Protein AF-A0A2E8R4Y7-F1 (afdb_monomer)

Sequence (70 aa):
MSLRGARVVIVGGSSGLGLATAKAALEKGASVVVTGRSEARLAEANATAGGGLETHAADAMDESAMRDFI

Foldseek 3Di:
DAQAPAEAEFEPCLDDPNLVVQLVNVVSRYQYEYEDQDPVSQVVSCVVSVNRYHYDYDDPPDPVRVVVRD

pLDDT: mean 95.25, std 4.77, range [71.12, 98.25]

Structure (mmCIF, N/CA/C/O backbone):
data_AF-A0A2E8R4Y7-F1
#
_entry.id   AF-A0A2E8R4Y7-F1
#
loop_
_atom_site.group_PDB
_atom_site.id
_atom_site.type_symbol
_atom_site.label_atom_id
_atom_site.label_alt_id
_atom_site.label_comp_id
_atom_site.label_asym_id
_atom_site.label_entity_id
_atom_site.label_seq_id
_atom_site.pdbx_PDB_ins_code
_atom_site.Cartn_x
_atom_site.Cartn_y
_atom_site.Cartn_z
_atom_site.occupancy
_atom_site.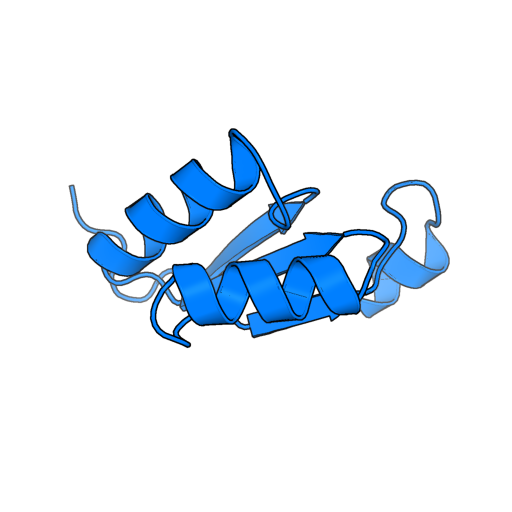B_iso_or_equiv
_atom_site.auth_seq_id
_atom_site.auth_comp_id
_atom_site.auth_asym_id
_atom_site.auth_atom_id
_atom_site.pdbx_PDB_model_num
ATOM 1 N N . MET A 1 1 ? -13.123 12.044 10.209 1.00 73.50 1 MET A N 1
ATOM 2 C CA . MET A 1 1 ? -13.894 11.207 9.260 1.00 73.50 1 MET A CA 1
ATOM 3 C C . MET A 1 1 ? -13.296 9.803 9.244 1.00 73.50 1 MET A C 1
ATOM 5 O O . MET A 1 1 ? -12.072 9.708 9.202 1.00 73.50 1 MET A O 1
ATOM 9 N N . SER A 1 2 ? -14.122 8.758 9.366 1.00 93.31 2 SER A N 1
ATOM 10 C CA . SER A 1 2 ? -13.705 7.343 9.431 1.00 93.31 2 SER A CA 1
ATOM 11 C C . SER A 1 2 ? -13.864 6.665 8.067 1.00 93.31 2 SER A C 1
ATOM 13 O O . SER A 1 2 ? -14.757 7.047 7.318 1.00 93.31 2 SER A O 1
ATOM 15 N N . LEU A 1 3 ? -13.015 5.675 7.771 1.00 97.12 3 LEU A N 1
ATOM 16 C CA . LEU A 1 3 ? -13.090 4.815 6.581 1.00 97.12 3 LEU A CA 1
ATOM 17 C C . LEU A 1 3 ? -13.303 3.335 6.952 1.00 97.12 3 LEU A C 1
ATOM 19 O O . LEU A 1 3 ? -13.016 2.443 6.158 1.00 97.12 3 LEU A O 1
ATOM 23 N N . ARG A 1 4 ? -13.788 3.055 8.168 1.00 96.25 4 ARG A N 1
ATOM 24 C CA . ARG A 1 4 ? -14.051 1.682 8.614 1.00 96.25 4 ARG A CA 1
ATOM 25 C C . ARG A 1 4 ? -15.045 0.984 7.691 1.00 96.25 4 ARG A C 1
ATOM 27 O O . ARG A 1 4 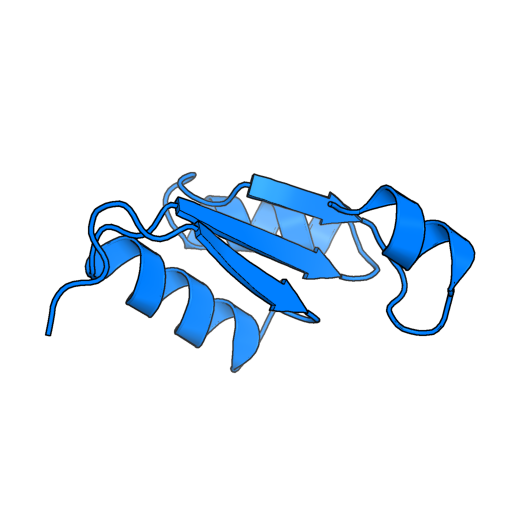? -16.096 1.539 7.389 1.00 96.25 4 ARG A O 1
ATOM 34 N N . GLY A 1 5 ? -14.698 -0.231 7.274 1.00 94.88 5 GLY A N 1
ATOM 35 C CA . GLY A 1 5 ? -15.493 -1.040 6.346 1.00 94.88 5 GLY A CA 1
ATOM 36 C C . GLY A 1 5 ? -15.325 -0.669 4.869 1.00 94.88 5 GLY A C 1
ATOM 37 O O . GLY A 1 5 ? -15.871 -1.362 4.018 1.00 94.88 5 GLY A O 1
ATOM 38 N N . ALA A 1 6 ? -14.565 0.381 4.542 1.00 97.25 6 ALA A N 1
ATOM 39 C CA . ALA A 1 6 ? -14.234 0.705 3.160 1.00 97.25 6 ALA A 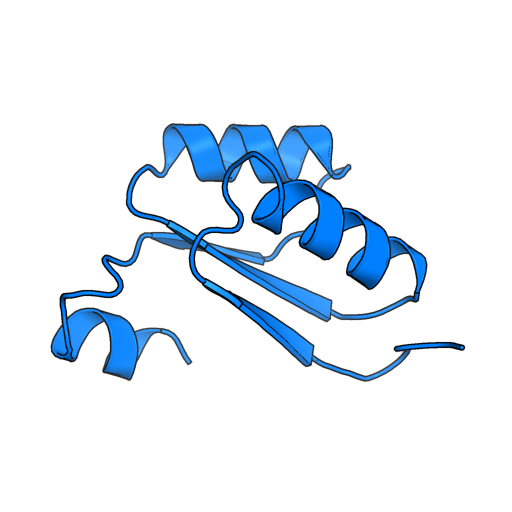CA 1
ATOM 40 C C . ALA A 1 6 ? -12.996 -0.076 2.697 1.00 97.25 6 ALA A C 1
ATOM 42 O O . ALA A 1 6 ? -12.011 -0.188 3.433 1.00 97.25 6 ALA A O 1
ATOM 43 N N . ARG A 1 7 ? -13.026 -0.547 1.445 1.00 96.69 7 ARG A N 1
ATOM 44 C CA . ARG A 1 7 ? -11.838 -1.013 0.723 1.00 96.69 7 ARG A CA 1
ATOM 45 C C . ARG A 1 7 ? -11.324 0.129 -0.150 1.00 96.69 7 ARG A C 1
ATOM 47 O O . ARG A 1 7 ? -12.074 0.669 -0.958 1.00 96.69 7 ARG A O 1
ATOM 54 N N . VAL A 1 8 ? -10.069 0.520 0.038 1.00 97.56 8 VAL A N 1
ATOM 55 C CA . VAL A 1 8 ? -9.432 1.634 -0.674 1.00 97.56 8 VAL A CA 1
ATOM 56 C C . VAL A 1 8 ? -8.334 1.078 -1.565 1.00 97.56 8 VAL A C 1
ATOM 58 O O . VAL A 1 8 ? -7.421 0.422 -1.075 1.00 97.56 8 VAL A O 1
ATOM 61 N N . VAL A 1 9 ? -8.414 1.363 -2.862 1.00 97.00 9 VAL A N 1
ATOM 62 C CA . VAL A 1 9 ? -7.406 0.966 -3.850 1.00 97.00 9 VAL A CA 1
ATOM 63 C C . VAL A 1 9 ? -6.565 2.182 -4.216 1.00 97.00 9 VAL A C 1
ATOM 65 O O . VAL A 1 9 ? -7.107 3.236 -4.550 1.00 97.00 9 VAL A O 1
ATOM 68 N N . ILE A 1 10 ? -5.241 2.046 -4.153 1.00 96.88 10 ILE A N 1
ATOM 69 C CA . ILE A 1 10 ? -4.296 3.118 -4.472 1.00 96.88 10 ILE A CA 1
ATOM 70 C C . ILE A 1 10 ? -3.313 2.627 -5.533 1.00 96.88 10 ILE A C 1
ATOM 72 O O . ILE A 1 10 ? -2.460 1.770 -5.287 1.00 96.88 10 ILE A O 1
ATOM 76 N N . VAL A 1 11 ? -3.400 3.228 -6.717 1.00 96.25 11 VAL A N 1
ATOM 77 C CA . VAL A 1 11 ? -2.439 3.016 -7.801 1.00 96.25 11 VAL A CA 1
ATOM 78 C C . VAL A 1 11 ? -1.198 3.872 -7.551 1.00 96.25 11 VAL A C 1
ATOM 80 O O . VAL A 1 11 ? -1.303 5.071 -7.304 1.00 96.25 11 VAL A O 1
ATOM 83 N N . GLY A 1 12 ? -0.015 3.256 -7.585 1.00 94.94 12 GLY A N 1
ATOM 84 C CA . GLY A 1 12 ? 1.252 3.936 -7.305 1.00 94.94 12 GLY A CA 1
ATOM 85 C C . GLY A 1 12 ? 1.545 4.140 -5.814 1.00 94.94 12 GLY A C 1
ATOM 86 O O . GLY A 1 12 ? 2.286 5.053 -5.452 1.00 94.94 12 GLY A O 1
ATOM 87 N N . GLY A 1 13 ? 0.990 3.311 -4.925 1.00 96.06 13 GLY A N 1
ATOM 88 C CA . GLY A 1 13 ? 1.157 3.483 -3.476 1.00 96.06 13 GLY A CA 1
ATOM 89 C C . GLY A 1 13 ? 2.409 2.858 -2.859 1.00 96.06 13 GLY A C 1
ATOM 90 O O . GLY A 1 13 ? 2.536 2.831 -1.639 1.00 96.06 13 GLY A O 1
ATOM 91 N N . SER A 1 14 ? 3.368 2.411 -3.672 1.00 96.38 14 SER A N 1
ATOM 92 C CA . SER A 1 14 ? 4.649 1.875 -3.192 1.00 96.38 14 SER A CA 1
ATOM 93 C C . SER A 1 14 ? 5.624 2.947 -2.674 1.00 96.38 14 SER A C 1
ATOM 95 O O . SER A 1 14 ? 6.701 2.604 -2.201 1.00 96.38 14 SER A O 1
ATOM 97 N N . SER A 1 15 ? 5.333 4.246 -2.833 1.00 96.69 15 SER A N 1
ATOM 98 C CA . SER A 1 15 ? 6.228 5.335 -2.398 1.00 96.69 15 SER A CA 1
ATOM 99 C C . SER A 1 15 ? 5.526 6.698 -2.337 1.00 96.69 15 SER A C 1
ATOM 101 O O . SER A 1 15 ? 4.410 6.851 -2.834 1.00 96.69 15 SER A O 1
ATOM 103 N N . GLY A 1 16 ? 6.206 7.702 -1.773 1.00 96.69 16 GLY A N 1
ATOM 104 C CA . GLY A 1 16 ? 5.814 9.112 -1.860 1.00 96.69 16 GLY A CA 1
ATOM 105 C C . GLY A 1 16 ? 4.390 9.388 -1.369 1.00 96.69 16 GLY A C 1
ATOM 106 O O . GLY A 1 16 ? 3.986 8.908 -0.309 1.00 96.69 16 GLY A O 1
ATOM 107 N N . LEU A 1 17 ? 3.632 10.162 -2.154 1.00 97.81 17 LEU A N 1
ATOM 108 C CA . LEU A 1 17 ? 2.257 10.546 -1.817 1.00 97.81 17 LEU A CA 1
ATOM 109 C C . LEU A 1 17 ? 1.327 9.337 -1.705 1.00 97.81 17 LEU A C 1
ATOM 111 O O . LEU A 1 17 ? 0.569 9.260 -0.747 1.00 97.81 17 LEU A O 1
ATOM 115 N N . GLY A 1 18 ? 1.423 8.369 -2.620 1.00 97.38 18 GLY A N 1
ATOM 116 C CA . GLY A 1 18 ? 0.564 7.185 -2.587 1.00 97.38 18 GLY A CA 1
ATOM 117 C C . GLY A 1 18 ? 0.757 6.361 -1.310 1.00 97.38 18 GLY A C 1
ATOM 118 O O . GLY A 1 18 ? -0.224 5.939 -0.702 1.00 97.38 18 GLY A O 1
ATOM 119 N N . LEU A 1 19 ? 2.002 6.215 -0.839 1.00 98.12 19 LEU A N 1
ATOM 120 C CA . LEU A 1 19 ? 2.290 5.555 0.439 1.00 98.12 19 LEU A CA 1
ATOM 121 C C . LEU A 1 19 ? 1.759 6.359 1.635 1.00 98.12 19 LEU A C 1
ATOM 123 O O . LEU A 1 19 ? 1.184 5.787 2.560 1.00 98.12 19 LEU A O 1
ATOM 127 N N . ALA A 1 20 ? 1.918 7.685 1.627 1.00 98.25 20 ALA A N 1
ATOM 128 C CA . ALA A 1 20 ? 1.366 8.537 2.680 1.00 98.25 20 ALA A CA 1
ATOM 129 C C . ALA A 1 20 ? -0.170 8.437 2.742 1.00 98.25 20 ALA A C 1
ATOM 131 O O . ALA A 1 20 ? -0.742 8.312 3.825 1.00 98.25 20 ALA A O 1
ATOM 132 N N . THR A 1 21 ? -0.837 8.414 1.586 1.00 98.12 21 THR A N 1
ATOM 133 C CA . THR A 1 21 ? -2.285 8.200 1.485 1.00 98.12 21 THR A CA 1
ATOM 134 C C . THR A 1 21 ? -2.686 6.816 1.988 1.00 98.12 21 THR A C 1
ATOM 136 O O . THR A 1 21 ? -3.660 6.709 2.731 1.00 98.12 21 THR A O 1
ATOM 139 N N . ALA A 1 22 ? -1.923 5.772 1.651 1.00 98.06 22 ALA A N 1
ATOM 140 C CA . ALA A 1 22 ? -2.179 4.409 2.107 1.00 98.06 22 ALA A CA 1
ATOM 141 C C . ALA A 1 22 ? -2.145 4.306 3.639 1.00 98.06 22 ALA A C 1
ATOM 143 O O . ALA A 1 22 ? -3.082 3.791 4.248 1.00 98.06 22 ALA A O 1
ATOM 144 N N . LYS A 1 23 ? -1.122 4.891 4.273 1.00 97.88 23 LYS A N 1
ATOM 145 C CA . LYS A 1 23 ? -1.010 4.960 5.739 1.00 97.88 23 LYS A CA 1
ATOM 146 C C . LYS A 1 23 ? -2.176 5.717 6.368 1.00 97.88 23 LYS A C 1
ATOM 148 O O . LYS A 1 23 ? -2.831 5.197 7.265 1.00 97.88 23 LYS A O 1
ATOM 153 N N . ALA A 1 24 ? -2.503 6.898 5.844 1.00 97.81 24 ALA A N 1
ATOM 154 C CA . ALA A 1 24 ? -3.618 7.694 6.352 1.00 97.81 24 ALA A CA 1
ATOM 155 C C . ALA A 1 24 ? -4.977 6.979 6.206 1.00 97.81 24 ALA A C 1
ATOM 157 O O . ALA A 1 24 ? -5.878 7.180 7.024 1.00 97.81 24 ALA A O 1
ATOM 158 N N . ALA A 1 25 ? -5.154 6.154 5.170 1.00 97.94 25 ALA A N 1
ATOM 159 C CA . ALA A 1 25 ? -6.354 5.342 4.991 1.00 97.94 25 ALA A CA 1
ATOM 160 C C . ALA A 1 25 ? -6.420 4.179 5.998 1.00 97.94 25 ALA A C 1
ATOM 162 O O . ALA A 1 25 ? -7.477 3.974 6.605 1.00 97.94 25 ALA A O 1
ATOM 163 N N . LEU A 1 26 ? -5.298 3.488 6.242 1.00 97.62 26 LEU A N 1
ATOM 164 C CA . LEU A 1 26 ? -5.189 2.462 7.288 1.00 97.62 26 LEU A CA 1
ATOM 165 C C . LEU A 1 26 ? -5.511 3.032 8.674 1.00 97.62 26 LEU A C 1
ATOM 167 O O . LEU A 1 26 ? -6.334 2.474 9.394 1.00 97.62 26 LEU A O 1
ATOM 171 N N . GLU A 1 27 ? -4.946 4.190 9.022 1.00 97.12 27 GLU A N 1
ATOM 172 C CA . GLU A 1 27 ? -5.209 4.881 10.295 1.00 97.12 27 GLU A CA 1
ATOM 173 C C . GLU A 1 27 ? -6.695 5.230 10.486 1.00 97.12 27 GLU A C 1
ATOM 175 O O . GLU A 1 27 ? -7.206 5.280 11.606 1.00 97.12 27 GLU A O 1
ATOM 180 N N . LYS A 1 28 ? -7.428 5.445 9.387 1.00 97.75 28 LYS A N 1
ATOM 181 C CA . LYS A 1 28 ? -8.879 5.699 9.401 1.00 97.75 28 LYS A CA 1
ATOM 182 C C . LYS A 1 28 ? -9.721 4.417 9.448 1.00 97.75 28 LYS A C 1
ATOM 184 O O . LYS A 1 28 ? -10.954 4.522 9.522 1.00 97.75 28 LYS A O 1
ATOM 189 N N . GLY A 1 29 ? -9.079 3.249 9.445 1.00 96.94 29 GLY A N 1
ATOM 190 C CA . GLY A 1 29 ? -9.678 1.921 9.567 1.00 96.94 29 GLY A CA 1
ATOM 191 C C . GLY A 1 29 ? -10.108 1.277 8.249 1.00 96.94 29 GLY A C 1
ATOM 192 O O . GLY A 1 29 ? -10.941 0.374 8.285 1.00 96.94 29 GLY A O 1
ATOM 193 N N . ALA A 1 30 ? -9.607 1.753 7.106 1.00 98.12 30 ALA A N 1
ATOM 194 C CA . ALA A 1 30 ? -9.872 1.122 5.814 1.00 98.12 30 ALA A CA 1
ATOM 195 C C . ALA A 1 30 ? -9.056 -0.166 5.633 1.00 98.12 30 ALA A C 1
ATOM 197 O O . ALA A 1 30 ? -7.953 -0.290 6.163 1.00 98.12 30 ALA A O 1
ATOM 198 N N . SER A 1 31 ? -9.553 -1.073 4.795 1.00 97.88 31 SER A N 1
ATOM 199 C CA . SER A 1 31 ? -8.726 -2.103 4.162 1.00 97.88 31 SER A CA 1
ATOM 200 C C . SER A 1 31 ? -8.069 -1.490 2.929 1.00 97.88 31 SER A C 1
ATOM 202 O O . SER A 1 31 ? -8.773 -1.004 2.044 1.00 97.88 31 SER A O 1
ATOM 204 N N . VAL A 1 32 ? -6.740 -1.467 2.868 1.00 98.00 32 VAL A N 1
ATOM 205 C CA . VAL A 1 32 ? -6.017 -0.741 1.816 1.00 98.00 32 VAL A CA 1
ATOM 206 C C . VAL A 1 32 ? -5.279 -1.710 0.907 1.00 98.00 32 VAL A C 1
ATOM 208 O O . VAL A 1 32 ? -4.465 -2.502 1.374 1.00 98.00 32 VAL A O 1
ATOM 211 N N . VAL A 1 33 ? -5.546 -1.589 -0.392 1.00 97.50 33 VAL A N 1
ATOM 212 C CA . VAL A 1 33 ? -4.849 -2.295 -1.465 1.00 97.50 33 VAL A CA 1
ATOM 213 C C . VAL A 1 33 ? -3.983 -1.305 -2.225 1.00 97.50 33 VAL A C 1
ATOM 215 O O . VAL A 1 33 ? -4.440 -0.224 -2.603 1.00 97.50 33 VAL A O 1
ATOM 218 N N . VAL A 1 34 ? -2.734 -1.668 -2.470 1.00 97.25 34 VAL A N 1
ATOM 219 C CA . VAL A 1 34 ? -1.762 -0.832 -3.169 1.00 97.25 34 VAL A CA 1
ATOM 220 C C . VAL A 1 34 ? -1.110 -1.588 -4.306 1.00 97.25 34 VAL A C 1
ATOM 222 O O . VAL A 1 34 ? -0.724 -2.744 -4.159 1.00 97.25 34 VAL A O 1
ATOM 225 N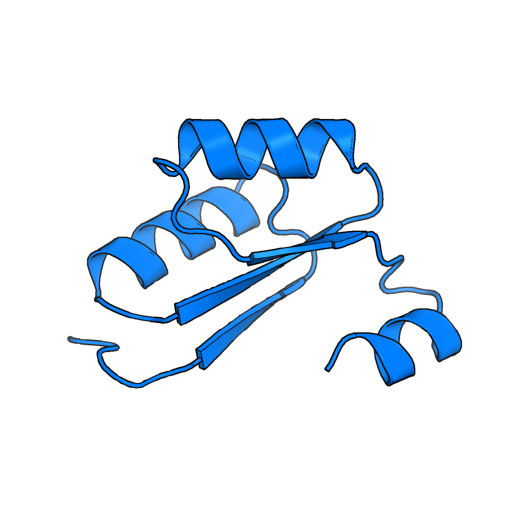 N . THR A 1 35 ? -0.939 -0.893 -5.428 1.00 96.75 35 THR A N 1
ATOM 226 C CA . THR A 1 35 ? -0.192 -1.414 -6.573 1.00 96.75 35 THR A CA 1
ATOM 227 C C . THR A 1 35 ? 0.966 -0.516 -6.980 1.00 96.75 35 THR A C 1
ATOM 229 O O . THR A 1 35 ? 0.990 0.693 -6.717 1.00 96.75 35 THR A O 1
ATOM 232 N N . GLY A 1 36 ? 1.954 -1.140 -7.607 1.00 95.62 36 GLY A N 1
ATOM 233 C CA . GLY A 1 36 ? 3.120 -0.538 -8.222 1.00 95.62 36 GLY A CA 1
ATOM 234 C C . GLY A 1 36 ? 3.913 -1.600 -8.981 1.00 95.62 36 GLY A C 1
ATOM 235 O O . GLY A 1 36 ? 3.673 -2.793 -8.851 1.00 95.62 36 GLY A O 1
ATOM 236 N N . ARG A 1 37 ? 4.908 -1.168 -9.755 1.00 95.69 37 ARG A N 1
ATOM 237 C CA . ARG A 1 37 ? 5.680 -2.074 -10.626 1.00 95.69 37 ARG A CA 1
ATOM 238 C C . ARG A 1 37 ? 6.749 -2.897 -9.904 1.00 95.69 37 ARG A C 1
ATOM 240 O O . ARG A 1 37 ? 7.256 -3.860 -10.456 1.00 95.69 37 ARG A O 1
ATOM 247 N N . SER A 1 38 ? 7.164 -2.478 -8.709 1.00 96.75 38 SER A N 1
ATOM 248 C CA . SER A 1 38 ? 8.285 -3.090 -7.990 1.00 96.75 38 SER A CA 1
ATOM 249 C C . SER A 1 38 ? 7.793 -3.774 -6.726 1.00 96.75 38 SER A C 1
ATOM 251 O O . SER A 1 38 ? 7.420 -3.100 -5.766 1.00 96.75 38 SER A O 1
ATOM 253 N N . GLU A 1 39 ? 7.868 -5.102 -6.709 1.00 96.25 39 GLU A N 1
ATOM 254 C CA . GLU A 1 39 ? 7.556 -5.918 -5.531 1.00 96.25 39 GLU A CA 1
ATOM 255 C C . GLU A 1 39 ? 8.408 -5.531 -4.321 1.00 96.25 39 GLU A C 1
ATOM 257 O O . GLU A 1 39 ? 7.886 -5.382 -3.222 1.00 96.25 39 GLU A O 1
ATOM 262 N N . ALA A 1 40 ? 9.703 -5.268 -4.526 1.00 97.62 40 ALA A N 1
ATOM 263 C CA . ALA A 1 40 ? 10.601 -4.844 -3.453 1.00 97.62 40 ALA A CA 1
ATOM 264 C C . ALA A 1 40 ? 10.127 -3.544 -2.781 1.00 97.62 40 ALA A C 1
ATOM 266 O O . ALA A 1 40 ? 10.068 -3.464 -1.555 1.00 97.62 40 ALA A O 1
ATOM 267 N N . ARG A 1 41 ? 9.719 -2.541 -3.574 1.00 97.38 41 ARG A N 1
ATOM 268 C CA . ARG A 1 41 ? 9.177 -1.285 -3.030 1.00 97.38 41 ARG A CA 1
ATOM 269 C C . ARG A 1 41 ? 7.815 -1.475 -2.374 1.00 97.38 41 ARG A C 1
ATOM 271 O O . ARG A 1 41 ? 7.514 -0.785 -1.409 1.00 97.38 41 ARG A O 1
ATOM 278 N N . LEU A 1 42 ? 6.985 -2.382 -2.884 1.00 97.62 42 LEU A N 1
ATOM 279 C CA . LEU A 1 42 ? 5.705 -2.722 -2.262 1.00 97.62 42 LEU A CA 1
ATOM 280 C C . LEU A 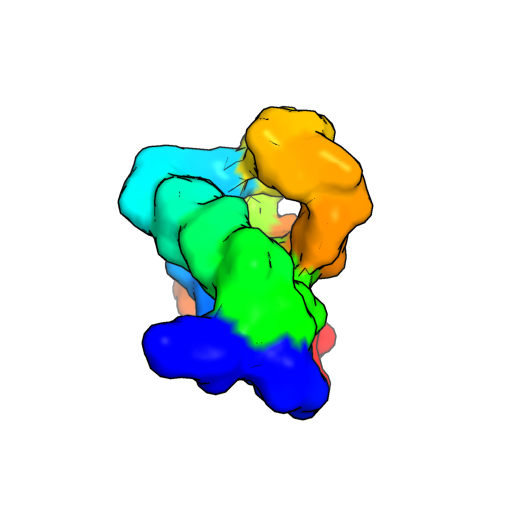1 42 ? 5.905 -3.403 -0.901 1.00 97.62 42 LEU A C 1
ATOM 282 O O . LEU A 1 42 ? 5.239 -3.035 0.065 1.00 97.62 42 LEU A O 1
ATOM 286 N N . ALA A 1 43 ? 6.860 -4.328 -0.797 1.00 97.94 43 ALA A N 1
ATOM 287 C CA . ALA A 1 43 ? 7.214 -4.975 0.461 1.00 97.94 43 ALA A CA 1
ATOM 288 C C . ALA A 1 43 ? 7.748 -3.959 1.485 1.00 97.94 43 ALA A C 1
ATOM 290 O O . ALA A 1 43 ? 7.299 -3.941 2.632 1.00 97.94 43 ALA A O 1
ATOM 291 N N . GLU A 1 44 ? 8.645 -3.063 1.061 1.00 97.69 44 GLU A N 1
ATOM 292 C CA . GLU A 1 44 ? 9.146 -1.965 1.895 1.00 97.69 44 GLU A CA 1
ATOM 293 C C . GLU A 1 44 ? 8.010 -1.030 2.338 1.00 97.69 44 GLU A C 1
ATOM 295 O O . GLU A 1 44 ? 7.904 -0.683 3.517 1.00 97.69 44 GLU A O 1
ATOM 300 N N . ALA A 1 45 ? 7.115 -0.658 1.420 1.00 97.69 45 ALA A N 1
ATOM 301 C CA . ALA A 1 45 ? 5.945 0.160 1.714 1.00 97.69 45 ALA A CA 1
ATOM 302 C C . ALA A 1 45 ? 5.037 -0.494 2.764 1.00 97.69 45 ALA A C 1
ATOM 304 O O . ALA A 1 45 ? 4.649 0.177 3.723 1.00 97.69 45 ALA A O 1
ATOM 305 N N . ASN A 1 46 ? 4.746 -1.792 2.625 1.00 98.00 46 ASN A N 1
ATOM 306 C CA . ASN A 1 46 ? 3.937 -2.531 3.590 1.00 98.00 46 ASN A CA 1
ATOM 307 C C . ASN A 1 46 ? 4.611 -2.584 4.968 1.00 98.00 46 ASN A C 1
ATOM 309 O O . ASN A 1 46 ? 3.986 -2.248 5.974 1.00 98.00 46 ASN A O 1
ATOM 313 N N . ALA A 1 47 ? 5.908 -2.901 5.019 1.00 97.56 47 ALA A N 1
ATOM 314 C CA . ALA A 1 47 ? 6.677 -2.891 6.263 1.00 97.56 47 ALA A CA 1
ATOM 315 C C . ALA A 1 47 ? 6.643 -1.508 6.941 1.00 97.56 47 ALA A C 1
ATOM 317 O O . ALA A 1 47 ? 6.346 -1.394 8.130 1.00 97.56 47 ALA A O 1
ATOM 318 N N . THR A 1 48 ? 6.844 -0.437 6.170 1.00 95.44 48 THR A N 1
ATOM 319 C CA . THR A 1 48 ? 6.822 0.949 6.671 1.00 95.44 48 THR A CA 1
ATOM 320 C C . THR A 1 48 ? 5.414 1.410 7.079 1.00 95.44 48 THR A C 1
ATOM 322 O O . THR A 1 48 ? 5.266 2.398 7.801 1.00 95.44 48 THR A O 1
ATOM 325 N N . ALA A 1 49 ? 4.362 0.748 6.598 1.00 95.00 49 ALA A N 1
ATOM 326 C CA . ALA A 1 49 ? 2.974 0.991 6.985 1.00 95.00 49 ALA A CA 1
ATOM 327 C C . ALA A 1 49 ? 2.503 0.096 8.147 1.00 95.00 49 ALA A C 1
ATOM 329 O O . ALA A 1 49 ? 1.326 0.130 8.496 1.00 95.00 49 ALA A O 1
ATOM 330 N N . GLY A 1 50 ? 3.396 -0.698 8.751 1.00 94.69 50 GLY A N 1
ATOM 331 C CA . GLY A 1 50 ? 3.059 -1.579 9.872 1.00 94.69 50 GLY A CA 1
ATOM 332 C C . GLY A 1 50 ? 2.404 -2.901 9.461 1.00 94.69 50 GLY A C 1
ATOM 333 O O . GLY A 1 50 ? 1.753 -3.530 10.288 1.00 94.69 50 GLY A O 1
ATOM 334 N N . GLY A 1 51 ? 2.554 -3.323 8.200 1.00 94.88 51 GLY A N 1
ATOM 335 C CA . GLY A 1 51 ? 2.075 -4.617 7.701 1.00 94.88 51 GLY A CA 1
ATOM 336 C C . GLY A 1 51 ? 0.590 -4.668 7.326 1.00 94.88 51 GLY A C 1
ATOM 337 O O . GLY A 1 51 ? 0.076 -5.747 7.046 1.00 94.88 51 GLY A O 1
ATOM 338 N N . GLY A 1 52 ? -0.113 -3.531 7.342 1.00 94.19 52 GLY A N 1
ATOM 339 C CA . GLY A 1 52 ? -1.556 -3.463 7.084 1.00 94.19 52 GLY A CA 1
ATOM 340 C C . GLY A 1 52 ? -1.962 -3.356 5.611 1.00 94.19 52 GLY A C 1
ATOM 341 O O . GLY A 1 52 ? -3.157 -3.297 5.330 1.00 94.19 52 GLY A O 1
ATOM 342 N N . LEU A 1 53 ? -1.009 -3.280 4.677 1.00 97.31 53 LEU A N 1
ATOM 343 C CA . LEU A 1 53 ? -1.297 -3.132 3.251 1.00 97.31 53 LEU A CA 1
ATOM 344 C C . LEU A 1 53 ? -1.444 -4.494 2.570 1.00 97.31 53 LEU A C 1
ATOM 346 O O . LEU A 1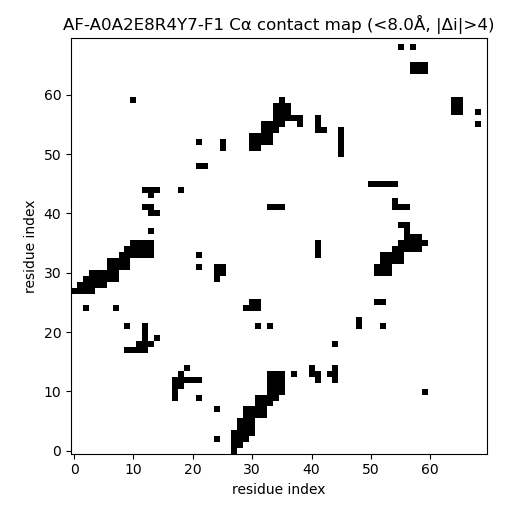 53 ? -0.594 -5.371 2.717 1.00 97.31 53 LEU A O 1
ATOM 350 N N . GLU A 1 54 ? -2.474 -4.626 1.739 1.00 96.94 54 GLU A N 1
ATOM 351 C CA . GLU A 1 54 ? -2.521 -5.637 0.686 1.00 96.94 54 GLU A CA 1
ATOM 352 C C . GLU A 1 54 ? -1.764 -5.084 -0.532 1.00 96.94 54 GLU A C 1
ATOM 354 O O . GLU A 1 54 ? -2.081 -4.001 -1.024 1.00 96.94 54 GLU A O 1
ATOM 359 N N . THR A 1 55 ? -0.737 -5.783 -1.010 1.00 96.62 55 THR A N 1
ATOM 360 C CA . THR A 1 55 ? 0.103 -5.309 -2.119 1.00 96.62 55 THR A CA 1
ATOM 361 C C . THR A 1 55 ? 0.021 -6.242 -3.312 1.00 96.62 55 THR A C 1
ATOM 363 O O . THR A 1 55 ? 0.223 -7.441 -3.142 1.00 96.62 55 THR A O 1
ATOM 366 N N . HIS A 1 56 ? -0.144 -5.686 -4.512 1.00 95.31 56 HIS A N 1
ATOM 367 C CA . HIS A 1 56 ? -0.048 -6.440 -5.765 1.00 95.31 56 HIS A CA 1
ATOM 368 C C . HIS A 1 56 ? 0.855 -5.720 -6.755 1.00 95.31 56 HIS A C 1
ATOM 370 O O . HIS A 1 56 ? 0.771 -4.500 -6.904 1.00 95.31 56 HIS A O 1
ATOM 376 N N . ALA A 1 57 ? 1.722 -6.464 -7.435 1.00 95.56 57 ALA A N 1
ATOM 377 C CA . ALA A 1 57 ? 2.530 -5.899 -8.503 1.00 95.56 57 ALA A CA 1
ATOM 378 C C . ALA A 1 57 ? 1.673 -5.780 -9.771 1.00 95.56 57 ALA A C 1
ATOM 380 O O . ALA A 1 57 ? 1.240 -6.789 -10.319 1.00 95.56 57 ALA A O 1
ATOM 381 N N . ALA A 1 58 ? 1.428 -4.557 -10.237 1.00 95.44 58 ALA A N 1
ATOM 382 C CA . ALA A 1 58 ? 0.812 -4.309 -11.536 1.00 95.44 58 ALA A CA 1
ATOM 383 C C . ALA A 1 58 ? 1.378 -3.025 -12.152 1.00 95.44 58 ALA A C 1
ATOM 385 O O . ALA A 1 58 ? 1.683 -2.048 -11.454 1.00 95.44 58 ALA A O 1
ATOM 386 N N . ASP A 1 59 ? 1.531 -3.029 -13.474 1.00 93.50 59 ASP A N 1
ATOM 387 C CA . ASP A 1 59 ? 1.771 -1.805 -14.226 1.00 93.50 59 ASP A CA 1
ATOM 388 C C . ASP A 1 59 ? 0.424 -1.166 -14.562 1.00 93.50 59 ASP A C 1
ATOM 390 O O . ASP A 1 59 ? -0.422 -1.783 -15.199 1.00 93.50 59 ASP A O 1
ATOM 394 N N . ALA A 1 60 ? 0.229 0.089 -14.156 1.00 92.56 60 ALA A N 1
ATOM 395 C CA . ALA A 1 60 ? -0.996 0.831 -14.439 1.00 92.56 60 ALA A CA 1
ATOM 396 C C . ALA A 1 60 ? -1.226 1.067 -15.943 1.00 92.56 60 ALA A C 1
ATOM 398 O O . ALA A 1 60 ? -2.340 1.394 -16.344 1.00 92.56 60 ALA A O 1
ATOM 399 N N . MET A 1 61 ? -0.175 0.932 -16.757 1.00 93.94 61 MET A N 1
ATOM 400 C CA .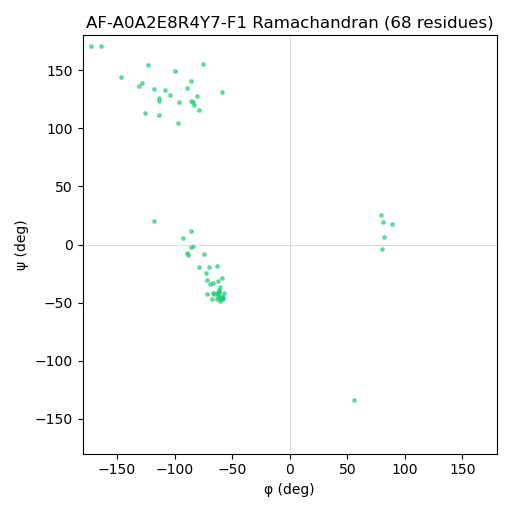 MET A 1 61 ? -0.245 1.045 -18.213 1.00 93.94 61 MET A CA 1
ATOM 401 C C . MET A 1 61 ? -0.554 -0.290 -18.908 1.00 93.94 61 MET A C 1
ATOM 403 O O . MET A 1 61 ? -0.766 -0.295 -20.119 1.00 93.94 61 MET A O 1
ATOM 407 N N . ASP A 1 62 ? -0.573 -1.406 -18.174 1.00 95.19 62 ASP A N 1
ATOM 408 C CA . ASP A 1 62 ? -0.969 -2.717 -18.684 1.00 95.19 62 ASP A CA 1
ATOM 409 C C . ASP A 1 62 ? -2.438 -2.976 -18.330 1.00 95.19 62 ASP A C 1
ATOM 411 O O . ASP A 1 62 ? -2.798 -3.268 -17.188 1.00 95.19 62 ASP A O 1
ATOM 415 N N . GLU A 1 63 ? -3.307 -2.852 -19.331 1.00 93.69 63 GLU A N 1
ATOM 416 C CA . GLU A 1 63 ? -4.748 -3.050 -19.171 1.00 93.69 63 GLU A CA 1
ATOM 417 C C . GLU A 1 63 ? -5.098 -4.466 -18.695 1.00 93.69 63 GLU A C 1
ATOM 419 O O . GLU A 1 63 ? -6.022 -4.632 -17.897 1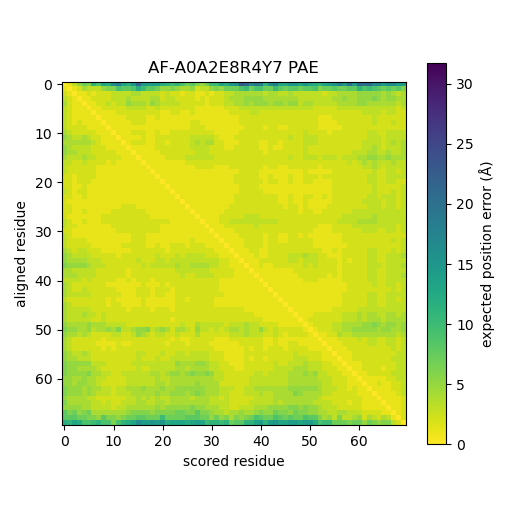.00 93.69 63 GLU A O 1
ATOM 424 N N . SER A 1 64 ? -4.363 -5.488 -19.150 1.00 93.88 64 SER A N 1
ATOM 425 C CA . SER A 1 64 ? -4.610 -6.869 -18.733 1.00 93.88 64 SER A CA 1
ATOM 426 C C . SER A 1 64 ? -4.267 -7.042 -17.260 1.00 93.88 64 SER A C 1
ATOM 428 O O . SER A 1 64 ? -5.078 -7.570 -16.504 1.00 93.88 64 SER A O 1
ATOM 430 N N . ALA A 1 65 ? -3.108 -6.534 -16.835 1.00 91.12 65 ALA A N 1
ATOM 431 C CA . ALA A 1 65 ? -2.703 -6.585 -15.434 1.00 91.12 65 ALA A CA 1
ATOM 432 C C . ALA A 1 65 ? -3.683 -5.822 -14.528 1.00 91.12 65 ALA A C 1
ATOM 434 O O . ALA A 1 65 ? -4.012 -6.283 -13.437 1.00 91.12 65 ALA A O 1
ATOM 435 N N . MET A 1 66 ? -4.190 -4.671 -14.981 1.00 91.94 66 MET A N 1
ATOM 436 C CA . MET A 1 66 ? -5.163 -3.881 -14.222 1.00 91.94 66 MET A CA 1
ATOM 437 C C . MET A 1 66 ? -6.553 -4.520 -14.164 1.00 91.94 66 MET A C 1
ATOM 439 O O . MET A 1 66 ? -7.251 -4.335 -13.169 1.00 91.94 66 MET A O 1
ATOM 443 N N . ARG A 1 67 ? -6.955 -5.281 -15.189 1.00 91.12 67 ARG A N 1
ATOM 444 C CA . ARG A 1 67 ? -8.194 -6.074 -15.166 1.00 91.12 67 ARG A CA 1
ATOM 445 C C . ARG A 1 67 ? -8.157 -7.211 -14.150 1.00 91.12 67 ARG A C 1
ATOM 447 O O . ARG A 1 67 ? -9.200 -7.530 -13.597 1.00 91.12 67 ARG A O 1
ATOM 454 N N . ASP A 1 68 ? -6.990 -7.804 -13.921 1.00 87.69 68 ASP A N 1
ATOM 455 C CA . ASP A 1 68 ? -6.829 -8.923 -12.984 1.00 87.69 68 ASP A CA 1
ATOM 456 C C . ASP A 1 68 ? -6.552 -8.452 -11.540 1.00 87.69 68 ASP A C 1
ATOM 458 O O . ASP A 1 68 ? -6.564 -9.251 -10.604 1.00 87.69 68 ASP A O 1
ATOM 462 N N . PHE A 1 69 ? -6.301 -7.152 -11.344 1.00 80.88 69 PHE A N 1
ATOM 463 C CA . PHE A 1 69 ? -5.894 -6.562 -10.065 1.00 80.88 69 PHE A CA 1
ATOM 464 C C . PHE A 1 69 ? -7.025 -6.476 -9.017 1.00 80.88 69 PHE A C 1
ATOM 466 O O . PHE A 1 69 ? -6.723 -6.455 -7.819 1.00 80.88 69 PHE A O 1
ATOM 473 N N . ILE A 1 70 ? -8.308 -6.435 -9.4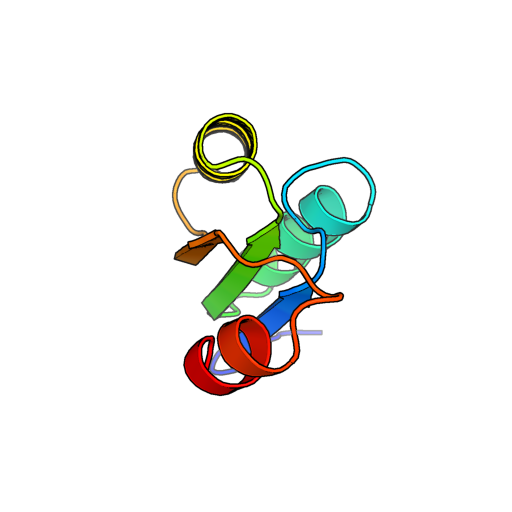11 1.00 71.12 70 ILE A N 1
ATOM 474 C CA . ILE A 1 70 ? -9.465 -6.459 -8.488 1.00 71.12 70 ILE A CA 1
ATOM 475 C C . ILE A 1 70 ? -10.761 -6.892 -9.175 1.00 71.12 70 ILE A C 1
ATOM 477 O O . ILE A 1 70 ? -11.580 -7.538 -8.479 1.00 71.12 70 ILE A O 1
#

Secondary structure (DSSP, 8-state):
---TT-EEEEETTTSHHHHHHHHHHHHTT-EEEEEES-HHHHHHHHHHTTS-EEEEE--TT-HHHHHH--

Mean predicted aligned error: 2.59 Å

Solvent-accessible surface area (backbone atoms only — not comparable to full-atom values): 3858 Å² total; per-residue (Å²): 133,77,35,65,88,39,78,45,80,37,82,51,19,37,45,73,69,35,30,54,50,47,42,56,39,42,77,30,46,25,50,34,38,31,25,26,77,46,60,70,43,34,54,50,37,21,56,76,54,73,62,67,52,46,72,48,74,32,47,91,86,36,65,69,50,54,65,73,69,117

Radius of gyration: 11.42 Å; Cα contacts (8 Å, |Δi|>4): 130; chains: 1; bounding box: 26×20×30 Å

Nearest PDB structures (foldseek):
  8ij6-assembly1_C  TM=9.515E-01  e=2.104E-06  Burkholderia gladioli BSR3
  8ij8-assembly1_D  TM=9.438E-01  e=5.715E-06  Burkholderia gladioli BSR3
  3enn-assembly1_A  TM=9.163E-01  e=2.166E-05  Brucella melitensis
  4i5g-assembly2_H  TM=9.670E-01  e=6.723E-05  Ralstonia sp. DSMZ 6428
  3grp-assembly1_C  TM=8.990E-01  e=2.027E-05  Bartonella henselae str. Houston-1